Protein AF-A0A2H9PTT0-F1 (afdb_monomer_lite)

Secondary structure (DSSP, 8-state):
-PPPP--EE--SPPEEETTEEE----HHHHHHHT--TT----EE----------HHHHHHHHHH-GGGTT--HHHHHHHHHHHHHHHT---HHHHHHHHHHHHHHH-HHHHHHHHHHHHHTT-HHHHHHHHHHHHHH-HHHHHHHHHHTT--

Foldseek 3Di:
DDDPQDADEDLAAFDDDPNDTDDDDDPVCCVVSVDDPPDDHDYDDDDDDQDQDPVQLVVLCLVLQVLCVPPDSVLSSVLVSLVVVVVSDPDPVVVVVSLVVCCVPPNPVSSVSSVSVVVSVVPPVSVVSSLVSSCVVDVVSVVVVCVVVVVD

pLDDT: mean 76.49, std 17.1, range [30.67, 96.62]

Sequence (152 aa):
MYMSDKEIGFLKPLVKIGDSLCIRIPKNAVEYLKVDEGDVIDVFIKNPTEEKIPEKFLLPYKKHLPQLKDFSLDLLNSCMFFFNIENSLEDKKKLDGLEKTIVKEKGEAFLKKYKIFKEAMKNKEAMKKIVEDSMKTSEEFKKSIEISSGKI

Radius of gyration: 18.17 Å; chains: 1; bounding box: 44×43×42 Å

Structure (mmCIF, N/CA/C/O backbone):
data_AF-A0A2H9PTT0-F1
#
_entry.id   AF-A0A2H9PTT0-F1
#
loop_
_atom_site.group_PDB
_atom_site.id
_atom_site.type_symbol
_atom_site.label_atom_id
_atom_site.label_alt_id
_atom_site.label_comp_id
_atom_site.label_asym_id
_atom_site.label_entity_id
_atom_site.label_seq_id
_atom_site.pdbx_PDB_ins_code
_atom_site.Cartn_x
_atom_site.Cartn_y
_atom_site.Cartn_z
_atom_site.occupancy
_atom_site.B_iso_or_equiv
_atom_site.auth_seq_id
_atom_site.auth_comp_id
_atom_site.auth_asym_id
_atom_site.auth_atom_id
_atom_site.pdbx_PDB_model_num
ATOM 1 N N . MET A 1 1 ? 14.521 -23.632 -25.502 1.00 32.38 1 MET A N 1
ATOM 2 C CA . MET A 1 1 ? 13.434 -23.209 -24.593 1.00 32.38 1 MET A CA 1
ATOM 3 C C . MET A 1 1 ? 13.604 -21.720 -24.376 1.00 32.38 1 MET A C 1
ATOM 5 O O . MET A 1 1 ? 14.618 -21.337 -23.812 1.00 32.38 1 MET A O 1
ATOM 9 N N . TYR A 1 2 ? 12.697 -20.895 -24.900 1.00 30.67 2 TYR A N 1
ATOM 10 C CA . TYR A 1 2 ? 12.717 -19.454 -24.644 1.00 30.67 2 TYR A CA 1
ATOM 11 C C . TYR A 1 2 ? 12.301 -19.233 -23.188 1.00 30.67 2 TYR A C 1
ATOM 13 O O . TYR A 1 2 ? 11.208 -19.641 -22.795 1.00 30.67 2 TYR A O 1
ATOM 21 N N . MET A 1 3 ? 13.200 -18.679 -22.372 1.00 34.78 3 MET A N 1
ATOM 22 C CA . MET A 1 3 ? 12.807 -18.141 -21.073 1.00 34.78 3 MET A CA 1
ATOM 23 C C . MET A 1 3 ? 11.873 -16.970 -21.366 1.00 34.78 3 MET A C 1
ATOM 25 O O . MET A 1 3 ? 12.224 -16.110 -22.162 1.00 34.78 3 MET A O 1
ATOM 29 N N . SER A 1 4 ? 10.671 -16.983 -20.792 1.00 41.34 4 SER A N 1
ATOM 30 C CA . SER A 1 4 ? 9.744 -15.855 -20.877 1.00 41.34 4 SER A CA 1
ATOM 31 C C . SER A 1 4 ? 10.473 -14.580 -20.458 1.00 41.34 4 SER A C 1
ATOM 33 O O . SER A 1 4 ? 11.038 -14.559 -19.357 1.00 41.34 4 SER A O 1
ATOM 35 N N . ASP A 1 5 ? 10.462 -13.558 -21.312 1.00 43.00 5 ASP A N 1
ATOM 36 C CA . ASP A 1 5 ? 11.081 -12.268 -21.021 1.00 43.00 5 ASP A CA 1
ATOM 37 C C . ASP A 1 5 ? 10.560 -11.754 -19.675 1.00 43.00 5 ASP A C 1
ATOM 39 O O . ASP A 1 5 ? 9.352 -11.688 -19.425 1.00 43.00 5 ASP A O 1
ATOM 43 N N . LYS A 1 6 ? 11.480 -11.479 -18.750 1.00 49.06 6 LYS A N 1
ATOM 44 C CA . LYS A 1 6 ? 11.127 -10.963 -17.431 1.00 49.06 6 LYS A CA 1
ATOM 45 C C . LYS A 1 6 ? 10.771 -9.494 -17.568 1.00 49.06 6 LYS A C 1
ATOM 47 O O . LYS A 1 6 ? 11.636 -8.666 -17.828 1.00 49.06 6 LYS A O 1
ATOM 52 N N . GLU A 1 7 ? 9.509 -9.170 -17.341 1.00 53.56 7 GLU A N 1
ATOM 53 C CA . GLU A 1 7 ? 9.064 -7.785 -17.306 1.00 53.56 7 GLU A CA 1
ATOM 54 C C . GLU A 1 7 ? 9.481 -7.133 -15.974 1.00 53.56 7 GLU A C 1
ATOM 56 O O . GLU A 1 7 ? 9.099 -7.608 -14.901 1.00 53.56 7 GLU A O 1
ATOM 61 N N . ILE A 1 8 ? 10.270 -6.054 -16.025 1.00 54.62 8 ILE A N 1
ATOM 62 C CA . ILE A 1 8 ? 10.683 -5.290 -14.837 1.00 54.62 8 ILE A CA 1
ATOM 63 C C . ILE A 1 8 ? 10.045 -3.898 -14.894 1.00 54.62 8 ILE A C 1
ATOM 65 O O . ILE A 1 8 ? 10.415 -3.054 -15.708 1.00 54.62 8 ILE A O 1
ATOM 69 N N . GLY A 1 9 ? 9.082 -3.650 -14.004 1.00 50.56 9 GLY A N 1
ATOM 70 C CA . GLY A 1 9 ? 8.439 -2.346 -13.844 1.00 50.56 9 GLY A CA 1
ATOM 71 C C . GLY A 1 9 ? 9.154 -1.471 -12.813 1.00 50.56 9 GLY A C 1
ATOM 72 O O . GLY A 1 9 ? 9.505 -1.935 -11.728 1.00 50.56 9 GLY A O 1
ATOM 73 N N . PHE A 1 10 ? 9.326 -0.182 -13.115 1.00 55.09 10 PHE A N 1
ATOM 74 C CA . PHE A 1 10 ? 9.914 0.789 -12.190 1.00 55.09 10 PHE A CA 1
ATOM 75 C C . PHE A 1 10 ? 8.916 1.897 -11.847 1.00 55.09 10 PHE A C 1
ATOM 77 O O . PHE A 1 10 ? 8.382 2.562 -12.728 1.00 55.09 10 PHE A O 1
ATOM 84 N N . LEU A 1 11 ? 8.700 2.127 -10.548 1.00 46.62 11 LEU A N 1
ATOM 85 C CA . LEU A 1 11 ? 7.821 3.193 -10.039 1.00 46.62 11 LEU A CA 1
ATOM 86 C C . LEU A 1 11 ? 8.527 4.553 -9.896 1.00 46.62 11 LEU A C 1
ATOM 88 O O . LEU A 1 11 ? 7.872 5.565 -9.657 1.00 46.62 11 LEU A O 1
ATOM 92 N N . LYS A 1 12 ? 9.862 4.593 -9.996 1.00 52.16 12 LYS A N 1
ATOM 93 C CA . LYS A 1 12 ? 10.639 5.825 -9.809 1.00 52.16 12 LYS A CA 1
ATOM 94 C C . LYS A 1 12 ? 10.755 6.622 -11.111 1.00 52.16 12 LYS A C 1
ATOM 96 O O . LYS A 1 12 ? 10.890 6.016 -12.173 1.00 52.16 12 LYS A O 1
ATOM 101 N N . PRO A 1 13 ? 10.766 7.966 -11.037 1.00 53.03 13 PRO A N 1
ATOM 102 C CA . PRO A 1 13 ? 11.001 8.803 -12.205 1.00 53.03 13 PRO A CA 1
ATOM 103 C C . PRO A 1 13 ? 12.380 8.522 -12.811 1.00 53.03 13 PRO A C 1
ATOM 105 O O . PRO A 1 13 ? 13.354 8.273 -12.094 1.00 53.03 13 PRO A O 1
ATOM 108 N N . LEU A 1 14 ? 12.455 8.589 -14.141 1.00 59.72 14 LEU A N 1
ATOM 109 C CA . LEU A 1 14 ? 13.718 8.572 -14.873 1.00 59.72 14 LEU A CA 1
ATOM 110 C C . LEU A 1 14 ? 14.573 9.765 -14.426 1.00 59.72 14 LEU A C 1
ATOM 112 O O . LEU A 1 14 ? 14.104 10.903 -14.405 1.00 59.72 14 LEU A O 1
ATOM 116 N N . VAL A 1 15 ? 15.830 9.511 -14.069 1.00 57.50 15 VAL A N 1
ATOM 117 C CA . VAL A 1 15 ? 16.790 10.548 -13.678 1.00 57.50 15 VAL A CA 1
ATOM 118 C C . VAL A 1 15 ? 17.657 10.881 -14.882 1.00 57.50 15 VAL A C 1
ATOM 120 O O . VAL A 1 15 ? 18.249 9.985 -15.476 1.00 57.50 15 VAL A O 1
ATOM 123 N N . LYS A 1 16 ? 17.775 12.163 -15.234 1.00 57.41 16 LYS A N 1
ATOM 124 C CA . LYS A 1 16 ? 18.693 12.600 -16.291 1.00 57.41 16 LYS A CA 1
ATOM 125 C C . LYS A 1 16 ? 20.131 12.654 -15.757 1.00 57.41 16 LYS A C 1
ATOM 127 O O . LYS A 1 16 ? 20.384 13.334 -14.764 1.00 57.41 16 LYS A O 1
ATOM 132 N N . ILE A 1 17 ? 21.063 11.961 -16.412 1.00 59.94 17 ILE A N 1
ATOM 133 C CA . ILE A 1 17 ? 22.507 12.010 -16.133 1.00 59.94 17 ILE A CA 1
ATOM 134 C C . ILE A 1 17 ? 23.224 12.291 -17.458 1.00 59.94 17 ILE A C 1
ATOM 136 O O . ILE A 1 17 ? 23.239 11.448 -18.352 1.00 59.94 17 ILE A O 1
ATOM 140 N N . GLY A 1 18 ? 23.781 13.498 -17.604 1.00 69.25 18 GLY A N 1
ATOM 141 C CA . GLY A 1 18 ? 24.268 13.976 -18.903 1.00 69.25 18 GLY A CA 1
ATOM 142 C C . GLY A 1 18 ? 23.129 14.007 -19.928 1.00 69.25 18 GLY A C 1
ATOM 143 O O . GLY A 1 18 ? 22.068 14.568 -19.648 1.00 69.25 18 GLY A O 1
ATOM 144 N N . ASP A 1 19 ? 23.323 13.350 -21.070 1.00 68.69 19 ASP A N 1
ATOM 145 C CA . ASP A 1 19 ? 22.303 13.196 -22.120 1.00 68.69 19 ASP A CA 1
ATOM 146 C C . ASP A 1 19 ? 21.481 11.899 -21.999 1.00 68.69 19 ASP A C 1
ATOM 148 O O . ASP A 1 19 ? 20.620 11.628 -22.832 1.00 68.69 19 ASP A O 1
ATOM 152 N N . SER A 1 20 ? 21.712 11.100 -20.952 1.00 44.69 20 SER A N 1
ATOM 153 C CA . SER A 1 20 ? 21.038 9.813 -20.735 1.00 44.69 20 SER A CA 1
ATOM 154 C C . SER A 1 20 ? 19.915 9.900 -19.698 1.00 44.69 20 SER A C 1
ATOM 156 O O . SER A 1 20 ? 19.968 10.700 -18.761 1.00 44.69 20 SER A O 1
ATOM 158 N N . LEU A 1 21 ? 18.900 9.043 -19.849 1.00 59.53 21 LEU A N 1
ATOM 159 C CA . LEU A 1 21 ? 17.869 8.786 -18.841 1.00 59.53 21 LEU A CA 1
ATOM 160 C C . LEU A 1 21 ? 18.199 7.476 -18.123 1.00 59.53 21 LEU A C 1
ATOM 162 O O . LEU A 1 21 ? 18.386 6.445 -18.760 1.00 59.53 21 LEU A O 1
ATOM 166 N N . CYS A 1 22 ? 18.272 7.516 -16.797 1.00 62.91 22 CYS A N 1
ATOM 167 C CA . CYS A 1 22 ? 18.701 6.395 -15.970 1.00 62.91 22 CYS A CA 1
ATOM 168 C C . CYS A 1 22 ? 17.637 6.037 -14.929 1.00 62.91 22 CYS A C 1
ATOM 170 O O . CYS A 1 22 ? 16.982 6.914 -14.359 1.00 62.91 22 CYS A O 1
ATOM 172 N N . ILE A 1 23 ? 17.526 4.747 -14.612 1.00 63.56 23 ILE A N 1
ATOM 173 C CA . ILE A 1 23 ? 16.716 4.249 -13.498 1.00 63.56 23 ILE A CA 1
ATOM 174 C C . ILE A 1 23 ? 17.642 3.874 -12.347 1.00 63.56 23 ILE A C 1
ATOM 176 O O . ILE A 1 23 ? 18.594 3.118 -12.517 1.00 63.56 23 ILE A O 1
ATOM 180 N N . ARG A 1 24 ? 17.368 4.402 -11.150 1.00 62.06 24 ARG A N 1
ATOM 181 C CA . ARG A 1 24 ? 18.129 4.044 -9.948 1.00 62.06 24 ARG A CA 1
ATOM 182 C C . ARG A 1 24 ? 17.568 2.772 -9.327 1.00 62.06 24 ARG A C 1
ATOM 184 O O . ARG A 1 24 ? 16.567 2.821 -8.609 1.00 62.06 24 ARG A O 1
ATOM 191 N N . ILE A 1 25 ? 18.258 1.664 -9.563 1.00 65.00 25 ILE A N 1
ATOM 192 C CA . ILE A 1 25 ? 17.995 0.381 -8.913 1.00 65.00 25 ILE A CA 1
ATOM 193 C C . ILE A 1 25 ? 18.805 0.326 -7.607 1.00 65.00 25 ILE A C 1
ATOM 195 O O . ILE A 1 25 ? 20.018 0.536 -7.638 1.00 65.00 25 ILE A O 1
ATOM 199 N N . PRO A 1 26 ? 18.180 0.089 -6.440 1.00 62.78 26 PRO A N 1
ATOM 200 C CA . PRO A 1 26 ? 18.924 -0.174 -5.211 1.00 62.78 26 PRO A CA 1
ATOM 201 C C . PRO A 1 26 ? 19.855 -1.378 -5.399 1.00 62.78 26 PRO A C 1
ATOM 203 O O . PRO A 1 26 ? 19.420 -2.388 -5.944 1.00 62.78 26 PRO A O 1
ATOM 206 N N . LYS A 1 27 ? 21.100 -1.309 -4.907 1.00 62.56 27 LYS A N 1
ATOM 207 C CA . LYS A 1 27 ? 22.104 -2.381 -5.072 1.00 62.56 27 LYS A CA 1
ATOM 208 C C . LYS A 1 27 ? 21.563 -3.758 -4.665 1.00 62.56 27 LYS A C 1
ATOM 210 O O . LYS A 1 27 ? 21.745 -4.734 -5.377 1.00 62.56 27 LYS A O 1
ATOM 215 N N . ASN A 1 28 ? 20.791 -3.797 -3.584 1.00 62.16 28 ASN A N 1
ATOM 216 C CA . ASN A 1 28 ? 20.211 -5.025 -3.045 1.00 62.16 28 ASN A CA 1
ATOM 217 C C . ASN A 1 28 ? 19.054 -5.579 -3.900 1.00 62.16 28 ASN A C 1
ATOM 219 O O . ASN A 1 28 ? 18.676 -6.727 -3.728 1.00 62.16 28 ASN A O 1
ATOM 223 N N . ALA A 1 29 ? 18.460 -4.778 -4.793 1.00 63.94 29 ALA A N 1
ATOM 224 C CA . ALA A 1 29 ? 17.412 -5.224 -5.713 1.00 63.94 29 ALA A CA 1
ATOM 225 C C . ALA A 1 29 ? 17.990 -5.855 -6.992 1.00 63.94 29 ALA A C 1
ATOM 227 O O . ALA A 1 29 ? 17.306 -6.648 -7.631 1.00 63.94 29 ALA A O 1
ATOM 228 N N . VAL A 1 30 ? 19.245 -5.548 -7.343 1.00 66.50 30 VAL A N 1
ATOM 229 C CA . VAL A 1 30 ? 19.930 -6.098 -8.527 1.00 66.50 30 VAL A CA 1
ATOM 230 C C . VAL A 1 30 ? 20.004 -7.629 -8.458 1.00 66.50 30 VAL A C 1
ATOM 232 O O . VAL A 1 30 ? 19.656 -8.304 -9.425 1.00 66.50 30 VAL A O 1
ATOM 235 N N . GLU A 1 31 ? 20.320 -8.180 -7.280 1.00 64.81 31 GLU A N 1
ATOM 236 C CA . GLU A 1 31 ? 20.383 -9.633 -7.041 1.00 64.81 31 GLU A CA 1
ATOM 237 C C . GLU A 1 31 ? 19.043 -10.347 -7.303 1.00 64.81 31 GLU A C 1
ATOM 239 O O . GLU A 1 31 ? 19.012 -11.480 -7.784 1.00 64.81 31 GLU A O 1
ATOM 244 N N . TYR A 1 32 ? 17.917 -9.677 -7.037 1.00 65.50 32 TYR A N 1
ATOM 245 C CA . TYR A 1 32 ? 16.576 -10.231 -7.260 1.00 65.50 32 TYR A CA 1
ATOM 246 C C . TYR A 1 32 ? 16.119 -10.091 -8.706 1.00 65.50 32 TYR A C 1
ATOM 248 O O . TYR A 1 32 ? 15.473 -10.986 -9.257 1.00 65.50 32 TYR A O 1
ATOM 256 N N . LEU A 1 33 ? 16.457 -8.960 -9.318 1.00 66.38 33 LEU A N 1
ATOM 257 C CA . LEU A 1 33 ? 16.112 -8.670 -10.699 1.00 66.38 33 LEU A CA 1
ATOM 258 C C . LEU A 1 33 ? 16.934 -9.532 -11.679 1.00 66.38 33 LEU A C 1
ATOM 260 O O . LEU A 1 33 ? 16.491 -9.734 -12.807 1.00 66.38 33 LEU A O 1
ATOM 264 N N . LYS A 1 34 ? 18.035 -10.150 -11.210 1.00 68.94 34 LYS A N 1
ATOM 265 C CA . LYS A 1 34 ? 18.979 -10.959 -12.004 1.00 68.94 34 LYS A CA 1
ATOM 266 C C . LYS A 1 34 ? 19.470 -10.182 -13.223 1.00 68.94 34 LYS A C 1
ATOM 268 O O . LYS A 1 34 ? 19.329 -10.654 -14.346 1.00 68.94 34 LYS A O 1
ATOM 273 N N . VAL A 1 35 ? 19.945 -8.973 -12.956 1.00 69.00 35 VAL A N 1
ATOM 274 C CA . VAL A 1 35 ? 20.461 -8.051 -13.964 1.00 69.00 35 VAL A CA 1
ATOM 275 C C . VAL A 1 35 ? 21.944 -7.878 -13.708 1.00 69.00 35 VAL A C 1
ATOM 277 O O . VAL A 1 35 ? 22.323 -7.584 -12.573 1.00 69.00 35 VAL A O 1
ATOM 280 N N . ASP A 1 36 ? 22.749 -8.019 -14.747 1.00 67.38 36 ASP A N 1
ATOM 281 C CA . ASP A 1 36 ? 24.185 -7.789 -14.699 1.00 67.38 36 ASP A CA 1
ATOM 282 C C . ASP A 1 36 ? 24.547 -6.431 -15.325 1.00 67.38 36 ASP A C 1
ATOM 284 O O . ASP A 1 36 ? 23.773 -5.801 -16.055 1.00 67.38 36 ASP A O 1
ATOM 288 N N . GLU A 1 37 ? 25.736 -5.925 -14.997 1.00 61.84 37 GLU A N 1
ATOM 289 C CA . GLU A 1 37 ? 26.239 -4.692 -15.603 1.00 61.84 37 GLU A CA 1
ATOM 290 C C . GLU A 1 37 ? 26.450 -4.896 -17.112 1.00 61.84 37 GLU A C 1
ATOM 292 O O . GLU A 1 37 ? 27.197 -5.778 -17.529 1.00 61.84 37 GLU A O 1
ATOM 297 N N . GLY A 1 38 ? 25.799 -4.062 -17.928 1.00 66.12 38 GLY A N 1
ATO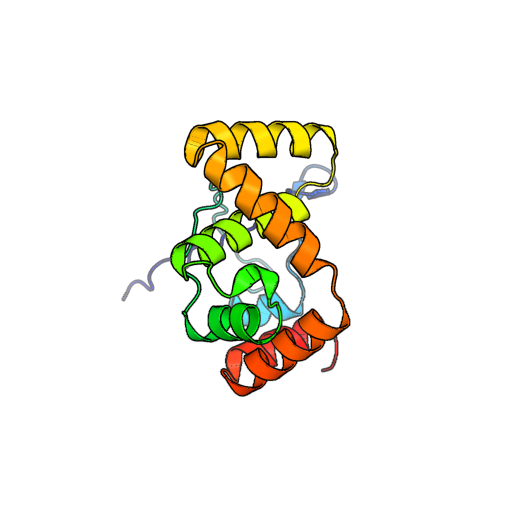M 298 C CA . GLY A 1 38 ? 25.840 -4.152 -19.392 1.00 66.12 38 GLY A CA 1
ATOM 299 C C . GLY A 1 38 ? 24.617 -4.816 -20.031 1.00 66.12 38 GLY A C 1
ATOM 300 O O . GLY A 1 38 ? 24.501 -4.775 -21.257 1.00 66.12 38 GLY A O 1
ATOM 301 N N . ASP A 1 39 ? 23.690 -5.360 -19.238 1.00 63.91 39 ASP A N 1
ATOM 302 C CA . ASP A 1 39 ? 22.425 -5.887 -19.751 1.00 63.91 39 ASP A CA 1
ATOM 303 C C . ASP A 1 39 ? 21.566 -4.793 -20.401 1.00 63.91 39 ASP A C 1
ATOM 305 O O . ASP A 1 39 ? 21.443 -3.668 -19.904 1.00 63.91 39 ASP A O 1
ATOM 309 N N . VAL A 1 40 ? 20.911 -5.154 -21.506 1.00 61.41 40 VAL A N 1
ATOM 310 C CA . VAL A 1 40 ? 19.886 -4.331 -22.156 1.00 61.41 40 VAL A CA 1
ATOM 311 C C . VAL A 1 40 ? 18.522 -4.793 -21.655 1.00 61.41 40 VAL A C 1
ATOM 313 O O . VAL A 1 40 ? 18.168 -5.959 -21.811 1.00 61.41 40 VAL A O 1
ATOM 316 N N . ILE A 1 41 ? 17.754 -3.883 -21.053 1.00 65.88 41 ILE A N 1
ATOM 317 C CA . ILE A 1 41 ? 16.436 -4.177 -20.478 1.00 65.88 41 ILE A CA 1
ATOM 318 C C . ILE A 1 41 ? 15.393 -3.292 -21.149 1.00 65.88 41 ILE A C 1
ATOM 320 O O . ILE A 1 41 ? 15.562 -2.071 -21.213 1.00 65.88 41 ILE A O 1
ATOM 324 N N . ASP A 1 42 ? 14.282 -3.891 -21.566 1.00 56.94 42 ASP A N 1
ATOM 325 C CA . ASP A 1 42 ? 13.112 -3.137 -21.999 1.00 56.94 42 ASP A CA 1
ATOM 326 C C . ASP A 1 42 ? 12.385 -2.540 -20.789 1.00 56.94 42 ASP A C 1
ATOM 328 O O . ASP A 1 42 ? 11.920 -3.243 -19.889 1.00 56.94 42 ASP A O 1
ATOM 332 N N . VAL A 1 43 ? 12.284 -1.211 -20.768 1.00 61.38 43 VAL A N 1
ATOM 333 C CA . VAL A 1 43 ? 11.594 -0.466 -19.712 1.00 61.38 43 VAL A CA 1
ATOM 334 C C . VAL A 1 43 ? 10.229 -0.024 -20.217 1.00 61.38 43 VAL A C 1
ATOM 336 O O . VAL A 1 43 ? 10.127 0.782 -21.141 1.00 61.38 43 VAL A O 1
ATOM 339 N N . PHE A 1 44 ? 9.174 -0.465 -19.535 1.00 57.66 44 PHE A N 1
ATOM 340 C CA . PHE A 1 44 ? 7.811 -0.011 -19.798 1.00 57.66 44 PHE A CA 1
ATOM 341 C C . PHE A 1 44 ? 7.332 0.932 -18.697 1.00 57.66 44 PHE A C 1
ATOM 343 O O . PHE A 1 44 ? 7.369 0.609 -17.510 1.00 57.66 44 PHE A O 1
ATOM 350 N N . ILE A 1 45 ? 6.818 2.094 -19.100 1.00 59.59 45 ILE A N 1
ATOM 351 C CA . ILE A 1 45 ? 6.085 2.984 -18.199 1.00 59.59 45 ILE A CA 1
ATOM 352 C C . ILE A 1 45 ? 4.619 2.557 -18.245 1.00 59.59 45 ILE A C 1
ATOM 354 O O . ILE A 1 45 ? 3.926 2.794 -19.234 1.00 59.59 45 ILE A O 1
ATOM 358 N N . LYS A 1 46 ? 4.148 1.908 -17.178 1.00 57.94 46 LYS A N 1
ATOM 359 C CA . LYS A 1 46 ? 2.740 1.531 -17.006 1.00 57.94 46 LYS A CA 1
ATOM 360 C C . LYS A 1 46 ? 2.087 2.406 -15.944 1.00 57.94 46 LYS A C 1
ATOM 362 O O . LYS A 1 46 ? 2.729 2.823 -14.981 1.00 57.94 46 LYS A O 1
ATOM 367 N N . ASN A 1 47 ? 0.788 2.649 -16.106 1.00 61.94 47 ASN A N 1
ATOM 368 C CA . ASN A 1 47 ? 0.000 3.197 -15.011 1.00 61.94 47 ASN A CA 1
ATOM 369 C C . ASN A 1 47 ? -0.016 2.173 -13.867 1.00 61.94 47 ASN A C 1
ATOM 371 O O . ASN A 1 47 ? -0.182 0.980 -14.142 1.00 61.94 47 ASN A O 1
ATOM 375 N N . PRO A 1 48 ? 0.155 2.607 -12.606 1.00 67.06 48 PRO A N 1
ATOM 376 C CA . PRO A 1 48 ? 0.050 1.704 -11.474 1.00 67.06 48 PRO A CA 1
ATOM 377 C C . PRO A 1 48 ? -1.324 1.032 -11.507 1.00 67.06 48 PRO A C 1
ATOM 379 O O . PRO A 1 48 ? -2.346 1.693 -11.691 1.00 67.06 48 PRO A O 1
ATOM 382 N N . THR A 1 49 ? -1.334 -0.290 -11.374 1.00 74.06 49 THR A N 1
ATOM 383 C CA . THR A 1 49 ? -2.561 -1.085 -11.312 1.00 74.06 49 THR A CA 1
ATOM 384 C C . THR A 1 49 ? -2.765 -1.575 -9.891 1.00 74.06 49 THR A C 1
ATOM 386 O O . THR A 1 49 ? -1.809 -1.829 -9.158 1.00 74.06 49 THR A O 1
ATOM 389 N N . GLU A 1 50 ? -4.025 -1.642 -9.475 1.00 78.56 50 GLU A N 1
ATOM 390 C CA . GLU A 1 50 ? -4.374 -2.118 -8.145 1.00 78.56 50 GLU A CA 1
ATOM 391 C C . GLU A 1 50 ? -4.151 -3.634 -8.071 1.00 78.56 50 GLU A C 1
ATOM 393 O O . GLU A 1 50 ? -4.993 -4.423 -8.499 1.00 78.56 50 GLU A O 1
ATOM 398 N N . GLU A 1 51 ? -3.003 -4.047 -7.539 1.00 78.06 51 GLU A N 1
ATOM 399 C CA . GLU A 1 51 ? -2.719 -5.454 -7.264 1.00 78.06 51 GLU A CA 1
ATOM 400 C C . GLU A 1 51 ? -3.409 -5.911 -5.973 1.00 78.06 51 GLU A C 1
ATOM 402 O O . GLU A 1 51 ? -3.548 -5.151 -5.010 1.00 78.06 51 GLU A O 1
ATOM 407 N N . LYS A 1 52 ? -3.846 -7.176 -5.940 1.00 83.12 52 LYS A N 1
ATOM 408 C CA . LYS A 1 52 ? -4.414 -7.781 -4.730 1.00 83.12 52 LYS A CA 1
ATOM 409 C C . LYS A 1 52 ? -3.301 -8.179 -3.768 1.00 83.12 52 LYS A C 1
ATOM 411 O O . LYS A 1 52 ? -2.615 -9.178 -3.971 1.00 83.12 52 LYS A O 1
ATOM 416 N N . ILE A 1 53 ? -3.184 -7.432 -2.677 1.00 84.50 53 ILE A N 1
ATOM 417 C CA . ILE A 1 53 ? -2.342 -7.777 -1.538 1.00 84.50 53 ILE A CA 1
ATOM 418 C C . ILE A 1 53 ? -2.924 -9.037 -0.873 1.00 84.50 53 ILE A C 1
ATOM 420 O O . ILE A 1 53 ? -4.116 -9.064 -0.552 1.00 84.50 53 ILE A O 1
ATOM 424 N N . PRO A 1 54 ? -2.110 -10.081 -0.622 1.00 86.56 54 PRO A N 1
ATOM 425 C CA . PRO A 1 54 ? -2.572 -11.272 0.079 1.00 86.56 54 PRO A CA 1
ATOM 426 C C . PRO A 1 54 ? -3.195 -10.931 1.437 1.00 86.56 54 PRO A C 1
ATOM 428 O O . PRO A 1 54 ? -2.616 -10.179 2.222 1.00 86.56 54 PRO A O 1
ATOM 431 N N . GLU A 1 55 ? -4.342 -11.539 1.749 1.00 89.31 55 GLU A N 1
ATOM 432 C CA . GLU A 1 55 ? -5.154 -11.209 2.933 1.00 89.31 55 GLU A CA 1
ATOM 433 C C . GLU A 1 55 ? -4.355 -11.228 4.239 1.00 89.31 55 GLU A C 1
ATOM 435 O O . GLU A 1 55 ? -4.534 -10.369 5.102 1.00 89.31 55 GLU A O 1
ATOM 440 N N . LYS A 1 56 ? -3.406 -12.164 4.352 1.00 88.12 56 LYS A N 1
ATOM 441 C CA . LYS A 1 56 ? -2.510 -12.310 5.504 1.00 88.12 56 LYS A CA 1
ATOM 442 C C . LYS A 1 56 ? -1.735 -11.032 5.855 1.00 88.12 56 LYS A C 1
ATOM 444 O O . LYS A 1 56 ? -1.417 -10.829 7.021 1.00 88.12 56 LYS A O 1
ATOM 449 N N . PHE A 1 57 ? -1.471 -10.162 4.879 1.00 88.19 57 PHE A N 1
ATOM 450 C CA . PHE A 1 57 ? -0.809 -8.872 5.086 1.00 88.19 57 PHE A CA 1
ATOM 451 C C . PHE A 1 57 ? -1.788 -7.733 5.393 1.00 88.19 57 PHE A C 1
ATOM 453 O O . PHE A 1 57 ? -1.379 -6.709 5.927 1.00 88.19 57 PHE A O 1
ATOM 460 N N . LEU A 1 58 ? -3.083 -7.905 5.117 1.00 91.44 58 LEU A N 1
ATOM 461 C CA . LEU A 1 58 ? -4.129 -6.919 5.412 1.00 91.44 58 LEU A CA 1
ATOM 462 C C . LEU A 1 58 ? -4.744 -7.121 6.806 1.00 91.44 58 LEU A C 1
ATOM 464 O O . LEU A 1 58 ? -5.138 -6.156 7.462 1.00 91.44 58 LEU A O 1
ATOM 468 N N . LEU A 1 59 ? -4.798 -8.363 7.298 1.00 92.25 59 LEU A N 1
ATOM 469 C CA . LEU A 1 59 ? -5.356 -8.692 8.615 1.00 92.25 59 LEU A CA 1
ATOM 470 C C . LEU A 1 59 ? -4.693 -7.945 9.792 1.00 92.25 59 LEU A C 1
ATOM 472 O O . LEU A 1 59 ? -5.431 -7.477 10.667 1.00 92.25 59 LEU A O 1
ATOM 476 N N . PRO A 1 60 ? -3.356 -7.754 9.840 1.00 93.62 60 PRO A N 1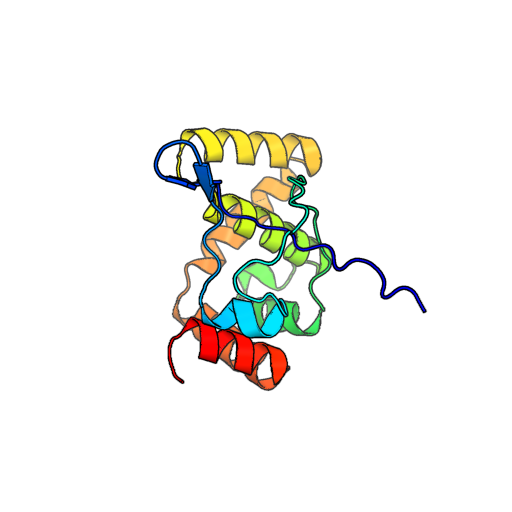
ATOM 477 C CA . PRO A 1 60 ? -2.720 -6.991 10.913 1.00 93.62 60 PRO A CA 1
ATOM 478 C C . PRO A 1 60 ? -3.234 -5.549 11.021 1.00 93.62 60 PRO A C 1
ATOM 480 O O . PRO A 1 60 ? -3.391 -5.042 12.131 1.00 93.62 60 PRO A O 1
ATOM 483 N N . TYR A 1 61 ? -3.575 -4.906 9.899 1.00 93.44 61 TYR A N 1
ATOM 484 C CA . TYR A 1 61 ? -4.132 -3.550 9.901 1.00 93.44 61 TYR A CA 1
ATOM 485 C C . TYR A 1 61 ? -5.477 -3.505 10.623 1.00 93.44 61 TYR A C 1
ATOM 487 O O . TYR A 1 61 ? -5.691 -2.653 11.479 1.00 93.44 61 TYR A O 1
ATOM 495 N N . LYS A 1 62 ? -6.359 -4.475 10.358 1.00 94.06 62 LYS A N 1
ATOM 496 C CA . LYS A 1 62 ? -7.657 -4.584 11.045 1.00 94.06 62 LYS A CA 1
ATOM 497 C C . LYS A 1 62 ? -7.519 -4.887 12.536 1.00 94.06 62 LYS A C 1
ATOM 499 O O . LYS A 1 62 ? -8.368 -4.479 13.324 1.00 94.06 62 LYS A O 1
ATOM 504 N N . LYS A 1 63 ? -6.472 -5.623 12.916 1.00 93.69 63 LYS A N 1
ATOM 505 C CA . LYS A 1 63 ? -6.186 -6.007 14.304 1.00 93.69 63 LYS A CA 1
ATOM 506 C C . LYS A 1 63 ? -5.680 -4.829 15.137 1.00 93.69 63 LYS A C 1
ATOM 508 O O . LYS A 1 63 ? -6.114 -4.668 16.273 1.00 93.69 63 LYS A O 1
ATOM 513 N N . HIS A 1 64 ? -4.766 -4.029 14.587 1.00 95.00 64 HIS A N 1
ATOM 514 C CA . HIS A 1 64 ? -4.048 -2.987 15.336 1.00 95.00 64 HIS A CA 1
ATOM 515 C C . HIS A 1 64 ? -4.595 -1.571 15.133 1.00 95.00 64 HIS A C 1
ATOM 517 O O . HIS A 1 64 ? -4.249 -0.680 15.905 1.00 95.00 64 HIS A O 1
ATOM 523 N N . LEU A 1 65 ? -5.457 -1.352 14.135 1.00 94.00 65 LEU A N 1
ATOM 524 C CA . LEU A 1 65 ? -6.109 -0.066 13.874 1.00 94.00 65 LEU A CA 1
ATOM 525 C C . LEU A 1 65 ? -7.631 -0.217 14.022 1.00 94.00 65 LEU A C 1
ATOM 527 O O . LEU A 1 65 ? -8.311 -0.599 13.065 1.00 94.00 65 LEU A O 1
ATOM 531 N N . PRO A 1 66 ? -8.199 0.097 15.205 1.00 91.50 66 PRO A N 1
ATOM 532 C CA . PRO A 1 66 ? -9.628 -0.070 15.472 1.00 91.50 66 PRO A CA 1
ATOM 533 C C . PRO A 1 66 ? -10.531 0.669 14.481 1.00 91.50 66 PRO A C 1
ATOM 535 O O . PRO A 1 66 ? -11.614 0.182 14.168 1.00 91.50 66 PRO A O 1
ATOM 538 N N . GLN A 1 67 ? -10.073 1.804 13.936 1.00 93.06 67 GLN A N 1
ATOM 539 C CA . GLN A 1 67 ? -10.827 2.589 12.951 1.00 93.06 67 GLN A CA 1
ATOM 540 C C . GLN A 1 67 ? -11.045 1.833 11.628 1.00 93.06 67 GLN A C 1
ATOM 542 O O . GLN A 1 67 ? -11.911 2.208 10.841 1.00 93.06 67 GLN A O 1
ATOM 547 N N . LEU A 1 68 ? -10.260 0.779 11.377 1.00 95.12 68 LEU A N 1
ATOM 548 C CA . LEU A 1 68 ? -10.284 -0.021 10.153 1.00 95.12 68 LEU A CA 1
ATOM 549 C C . LEU A 1 68 ? -10.951 -1.388 10.344 1.00 95.12 68 LEU A C 1
ATOM 551 O O . LEU A 1 68 ? -11.020 -2.177 9.400 1.00 95.12 68 LEU A O 1
ATOM 555 N N . LYS A 1 69 ? -11.454 -1.695 11.547 1.00 93.00 69 LYS A N 1
ATOM 556 C CA . LYS A 1 69 ? -12.038 -3.006 11.873 1.00 93.00 69 LYS A CA 1
ATOM 557 C C . LYS A 1 69 ? -13.186 -3.386 10.929 1.00 93.00 69 LYS A C 1
ATOM 559 O O . LYS A 1 69 ? -13.259 -4.531 10.478 1.00 93.00 69 LYS A O 1
ATOM 564 N N . ASP A 1 70 ? -14.007 -2.407 10.561 1.00 93.50 70 ASP A N 1
ATOM 565 C CA . ASP A 1 70 ? -15.182 -2.604 9.703 1.00 93.50 70 ASP A CA 1
ATOM 566 C C . ASP A 1 70 ? -14.875 -2.456 8.205 1.00 93.50 70 ASP A C 1
ATOM 568 O O . ASP A 1 70 ? -15.766 -2.553 7.361 1.00 93.50 70 ASP A O 1
ATOM 572 N N . PHE A 1 71 ? -13.613 -2.222 7.833 1.00 95.94 71 PHE A N 1
ATOM 573 C CA . PHE A 1 71 ? -13.236 -2.130 6.427 1.00 95.94 71 PHE A CA 1
ATOM 574 C C . PHE A 1 71 ? -13.195 -3.536 5.823 1.00 95.94 71 PHE A C 1
ATOM 576 O O . PHE A 1 71 ? -12.626 -4.458 6.414 1.00 95.94 71 PHE A O 1
ATOM 583 N N . SER A 1 72 ? -13.770 -3.727 4.634 1.00 95.50 72 SER A N 1
ATOM 584 C CA . SER A 1 72 ? -13.552 -4.968 3.885 1.00 95.50 72 SER A CA 1
ATOM 585 C C . SER A 1 72 ? -12.083 -5.082 3.464 1.00 95.50 72 SER A C 1
ATOM 587 O O . SER A 1 72 ? -11.369 -4.079 3.387 1.00 95.50 72 SER A O 1
ATOM 589 N N . LEU A 1 73 ? -11.617 -6.305 3.201 1.00 94.06 73 LEU A N 1
ATOM 590 C CA . LEU A 1 73 ? -10.246 -6.521 2.729 1.00 94.06 73 LEU A CA 1
ATOM 591 C C . LEU A 1 73 ? -10.017 -5.852 1.369 1.00 94.06 73 LEU A C 1
ATOM 593 O O . LEU A 1 73 ? -9.003 -5.186 1.201 1.00 94.06 73 LEU A O 1
ATOM 597 N N . ASP A 1 74 ? -10.995 -5.912 0.461 1.00 93.88 74 ASP A N 1
ATOM 598 C CA . ASP A 1 74 ? -10.931 -5.196 -0.820 1.00 93.88 74 ASP A CA 1
ATOM 599 C C . ASP A 1 74 ? -10.835 -3.675 -0.626 1.00 93.88 74 ASP A C 1
ATOM 601 O O . ASP A 1 74 ? -10.041 -3.008 -1.284 1.00 93.88 74 ASP A O 1
ATOM 605 N N . LEU A 1 75 ? -11.589 -3.110 0.327 1.00 94.88 75 LEU A N 1
ATOM 606 C CA . LEU A 1 75 ? -11.500 -1.684 0.642 1.00 94.88 75 LEU A CA 1
ATOM 607 C C . LEU A 1 75 ? -10.115 -1.316 1.187 1.00 94.88 75 LEU A C 1
ATOM 609 O O . LEU A 1 75 ? -9.566 -0.286 0.806 1.00 94.88 75 LEU A O 1
ATOM 613 N N . LEU A 1 76 ? -9.547 -2.140 2.071 1.00 94.75 76 LEU A N 1
ATOM 614 C CA . LEU A 1 76 ? -8.190 -1.935 2.581 1.00 94.75 76 LEU A CA 1
ATOM 615 C C . LEU A 1 76 ? -7.145 -2.037 1.477 1.00 94.75 76 LEU A C 1
ATOM 617 O O . LEU A 1 76 ? -6.230 -1.220 1.452 1.00 94.75 76 LEU A O 1
ATOM 621 N N . ASN A 1 77 ? -7.303 -2.988 0.559 1.00 93.81 77 ASN A N 1
ATOM 622 C CA . ASN A 1 77 ? -6.436 -3.133 -0.599 1.00 93.81 77 ASN A CA 1
ATOM 623 C C . ASN A 1 77 ? -6.437 -1.860 -1.456 1.00 93.81 77 ASN A C 1
ATOM 625 O O . ASN A 1 77 ? -5.381 -1.281 -1.707 1.00 93.81 77 ASN A O 1
ATOM 629 N N . SER A 1 78 ? -7.627 -1.362 -1.802 1.00 93.81 78 SER A N 1
ATOM 630 C CA . SER A 1 78 ? -7.776 -0.110 -2.548 1.00 93.81 78 SER A CA 1
ATOM 631 C C . SER A 1 78 ? -7.181 1.081 -1.792 1.00 93.81 78 SER A C 1
ATOM 633 O O . SER A 1 78 ? -6.497 1.910 -2.387 1.00 93.81 78 SER A O 1
ATOM 635 N N . CYS A 1 79 ? -7.396 1.177 -0.476 1.00 94.31 79 CYS A N 1
ATOM 636 C CA . CYS A 1 79 ? -6.791 2.230 0.340 1.00 94.31 79 CYS A CA 1
ATOM 637 C C . CYS A 1 79 ? -5.257 2.163 0.325 1.00 94.31 79 CYS A C 1
ATOM 639 O O . CYS A 1 79 ? -4.615 3.195 0.148 1.00 94.31 79 CYS A O 1
ATOM 641 N N . MET A 1 80 ? -4.671 0.972 0.471 1.00 91.69 80 MET A N 1
ATOM 642 C CA . MET A 1 80 ? -3.220 0.762 0.408 1.00 91.69 80 MET A CA 1
ATOM 643 C C . MET A 1 80 ? -2.651 1.164 -0.955 1.00 91.69 80 MET A C 1
ATOM 645 O O . MET A 1 80 ? -1.620 1.829 -1.018 1.00 91.69 80 MET A O 1
ATOM 649 N N . PHE A 1 81 ? -3.342 0.817 -2.040 1.00 90.38 81 PHE A N 1
ATOM 650 C CA . PHE A 1 81 ? -2.953 1.201 -3.393 1.00 90.38 81 PHE A CA 1
ATOM 651 C C . PHE A 1 81 ? -2.888 2.725 -3.569 1.00 90.38 81 PHE A C 1
ATOM 653 O O . PHE A 1 81 ? -1.835 3.258 -3.924 1.00 90.38 81 PHE A O 1
ATOM 660 N N . PHE A 1 82 ? -3.967 3.447 -3.247 1.00 89.62 82 PHE A N 1
ATOM 661 C CA . PHE A 1 82 ? -3.972 4.910 -3.357 1.00 89.62 82 PHE A CA 1
ATOM 662 C C . PHE A 1 82 ? -2.992 5.576 -2.390 1.00 89.62 82 PHE A C 1
ATOM 664 O O . PHE A 1 82 ? -2.398 6.591 -2.743 1.00 89.62 82 PHE A O 1
ATOM 671 N N . PHE A 1 83 ? -2.761 4.986 -1.216 1.00 89.56 83 PHE A N 1
ATOM 672 C CA . PHE A 1 83 ? -1.760 5.468 -0.267 1.00 89.56 83 PHE A CA 1
ATOM 673 C C . PHE A 1 83 ? -0.332 5.332 -0.804 1.00 89.56 83 PHE A C 1
ATOM 675 O O . PHE A 1 83 ? 0.477 6.243 -0.642 1.00 89.56 83 PHE A O 1
ATOM 682 N N . ASN A 1 84 ? -0.022 4.233 -1.494 1.00 84.19 84 ASN A N 1
ATOM 683 C CA . ASN A 1 84 ? 1.272 4.048 -2.152 1.00 84.19 84 ASN A CA 1
ATOM 684 C C . ASN A 1 84 ? 1.469 5.026 -3.315 1.00 84.19 84 ASN A C 1
ATOM 686 O O . ASN A 1 84 ? 2.557 5.592 -3.452 1.00 84.19 84 ASN A O 1
ATOM 690 N N . ILE A 1 85 ? 0.422 5.265 -4.115 1.00 83.31 85 ILE A N 1
ATOM 691 C CA . ILE A 1 85 ? 0.445 6.315 -5.140 1.00 83.31 85 ILE A CA 1
ATOM 692 C C . ILE A 1 85 ? 0.721 7.658 -4.473 1.00 83.31 85 ILE A C 1
ATOM 694 O O . ILE A 1 85 ? 1.656 8.339 -4.875 1.00 83.31 85 ILE A O 1
ATOM 698 N N . GLU A 1 86 ? -0.034 8.011 -3.430 1.00 84.31 86 GLU A N 1
ATOM 699 C CA . GLU A 1 86 ? 0.105 9.287 -2.729 1.00 84.31 86 GLU A CA 1
ATOM 700 C C . GLU A 1 86 ? 1.526 9.515 -2.206 1.00 84.31 86 GLU A C 1
ATOM 702 O O . GLU A 1 86 ? 2.105 10.564 -2.467 1.00 84.31 86 GLU A O 1
ATOM 707 N N . ASN A 1 87 ? 2.114 8.524 -1.531 1.00 78.44 87 ASN A N 1
ATOM 708 C CA . ASN A 1 87 ? 3.479 8.615 -1.001 1.00 78.44 87 ASN A CA 1
ATOM 709 C C . ASN A 1 87 ? 4.554 8.715 -2.094 1.00 78.44 87 ASN A C 1
ATOM 711 O O . ASN A 1 87 ? 5.675 9.130 -1.812 1.00 78.44 87 ASN A O 1
ATOM 715 N N . SER A 1 88 ? 4.223 8.333 -3.329 1.00 73.31 88 SER A N 1
ATOM 716 C CA . SER A 1 88 ? 5.107 8.472 -4.489 1.00 73.31 88 SER A CA 1
ATOM 717 C C . SER A 1 88 ? 4.988 9.851 -5.156 1.00 73.31 88 SER A C 1
ATOM 719 O O . SER A 1 88 ? 5.775 10.177 -6.044 1.00 73.31 88 SER A O 1
ATOM 721 N N . LEU A 1 89 ? 4.0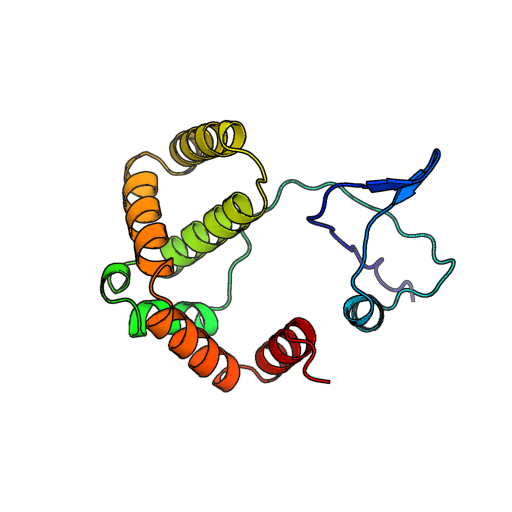13 10.677 -4.756 1.00 76.69 89 LEU A N 1
ATOM 722 C CA . LEU A 1 89 ? 3.835 12.033 -5.266 1.00 76.69 89 LEU A CA 1
ATOM 723 C C . LEU A 1 89 ? 4.633 13.026 -4.410 1.00 76.69 89 LEU A C 1
ATOM 725 O O . LEU A 1 89 ? 4.339 13.242 -3.241 1.00 76.69 89 LEU A O 1
ATOM 729 N N . GLU A 1 90 ? 5.606 13.701 -5.019 1.00 62.88 90 GLU A N 1
ATOM 730 C CA . GLU A 1 90 ? 6.457 14.691 -4.334 1.00 62.88 90 GLU A CA 1
ATOM 731 C C . GLU A 1 90 ? 5.766 16.056 -4.086 1.00 62.88 90 GLU A C 1
ATOM 733 O O . GLU A 1 90 ? 6.322 16.905 -3.394 1.00 62.88 90 GLU A O 1
ATOM 738 N N . ASP A 1 91 ? 4.558 16.293 -4.625 1.00 69.81 91 ASP A N 1
ATOM 739 C CA . ASP A 1 91 ? 3.981 17.641 -4.781 1.00 69.81 91 ASP A CA 1
ATOM 740 C C . ASP A 1 91 ? 2.506 17.777 -4.358 1.00 69.81 91 ASP A C 1
ATOM 742 O O . ASP A 1 91 ? 1.648 16.985 -4.755 1.00 69.81 91 ASP A O 1
ATOM 746 N N . LYS A 1 92 ? 2.158 18.880 -3.673 1.00 60.22 92 LYS A N 1
ATOM 747 C CA . LYS A 1 92 ? 0.776 19.166 -3.218 1.00 60.22 92 LYS A CA 1
ATOM 748 C C . LYS A 1 92 ? -0.244 19.300 -4.355 1.00 60.22 92 LYS A C 1
ATOM 750 O O . LYS A 1 92 ? -1.366 18.833 -4.214 1.00 60.22 92 LYS A O 1
ATOM 755 N N . LYS A 1 93 ? 0.131 19.876 -5.507 1.00 59.69 93 LYS A N 1
ATOM 756 C CA . LYS A 1 93 ? -0.772 19.968 -6.678 1.00 59.69 93 LYS A CA 1
ATOM 757 C C . LYS A 1 93 ? -1.166 18.591 -7.222 1.00 59.69 93 LYS A C 1
ATOM 759 O O . LYS A 1 93 ? -2.233 18.445 -7.814 1.00 59.69 93 LYS A O 1
ATOM 764 N N . LYS A 1 94 ? -0.319 17.579 -7.011 1.00 68.00 94 LYS A N 1
ATOM 765 C CA . LYS A 1 94 ? -0.604 16.197 -7.400 1.00 68.00 94 LYS A CA 1
ATOM 766 C C . LYS A 1 94 ? -1.545 15.513 -6.397 1.00 68.00 94 LYS A C 1
ATOM 768 O O . LYS A 1 94 ? -2.323 14.664 -6.815 1.00 68.00 94 LYS A O 1
ATOM 773 N N . LEU A 1 95 ? -1.566 15.944 -5.128 1.00 71.44 95 LEU A N 1
ATOM 774 C CA . LEU A 1 95 ? -2.524 15.471 -4.113 1.00 71.44 95 LEU A CA 1
ATOM 775 C C . LEU A 1 95 ? -3.967 15.880 -4.438 1.00 71.44 95 LEU A C 1
ATOM 777 O O . LEU A 1 95 ? -4.861 15.037 -4.405 1.00 71.44 95 LEU A O 1
ATOM 781 N N . ASP A 1 96 ? -4.194 17.137 -4.831 1.00 74.69 96 ASP A N 1
ATOM 782 C CA . ASP A 1 96 ? -5.529 17.595 -5.251 1.00 74.69 96 ASP A CA 1
ATOM 783 C C . ASP A 1 96 ? -6.007 16.854 -6.514 1.00 74.69 96 ASP A C 1
ATOM 785 O O . ASP A 1 96 ? -7.194 16.553 -6.673 1.00 74.69 96 ASP A O 1
ATOM 789 N N . GLY A 1 97 ? -5.075 16.525 -7.416 1.00 83.62 97 GLY A N 1
ATOM 790 C CA . GLY A 1 97 ? -5.337 15.662 -8.569 1.00 83.62 97 GLY A CA 1
ATOM 791 C C . GLY A 1 97 ? -5.694 14.228 -8.169 1.00 83.62 97 GLY A C 1
ATOM 792 O O . GLY A 1 97 ? -6.598 13.631 -8.759 1.00 83.62 97 GLY A O 1
ATOM 793 N N . LEU A 1 98 ? -5.040 13.691 -7.137 1.00 87.38 98 LEU A N 1
ATOM 794 C CA . LEU A 1 98 ? -5.310 12.357 -6.614 1.00 87.38 98 LEU A CA 1
ATOM 795 C C . LEU A 1 98 ? -6.702 12.267 -5.981 1.00 87.38 98 LEU A C 1
ATOM 797 O O . LEU A 1 98 ? -7.443 11.349 -6.313 1.00 87.38 98 LEU A O 1
ATOM 801 N N . GLU A 1 99 ? -7.110 13.227 -5.140 1.00 89.94 99 GLU A N 1
ATOM 802 C CA . GLU A 1 99 ? -8.460 13.208 -4.548 1.00 89.94 99 GLU A CA 1
ATOM 803 C C . GLU A 1 99 ? -9.550 13.250 -5.630 1.00 89.94 99 GLU A C 1
ATOM 805 O O . GLU A 1 99 ? -10.514 12.486 -5.565 1.00 89.94 99 GLU A O 1
ATOM 810 N N . LYS A 1 100 ? -9.372 14.073 -6.673 1.00 90.38 100 LYS A N 1
ATOM 811 C CA . LYS A 1 100 ? -10.287 14.103 -7.828 1.00 90.38 100 LYS A CA 1
ATOM 812 C C . LYS A 1 100 ? -10.328 12.767 -8.570 1.00 90.38 100 LYS A C 1
ATOM 814 O O . LYS A 1 100 ? -11.404 12.330 -8.972 1.00 90.38 100 LYS A O 1
ATOM 819 N N . THR A 1 101 ? -9.177 12.118 -8.732 1.00 88.88 101 THR A N 1
ATOM 820 C CA . THR A 1 101 ? -9.071 10.796 -9.371 1.00 88.88 101 THR A CA 1
ATOM 821 C C . THR A 1 101 ? -9.807 9.739 -8.551 1.00 88.88 101 THR A C 1
ATOM 823 O O . THR A 1 101 ? -10.646 9.022 -9.086 1.00 88.88 101 THR A O 1
ATOM 826 N N . ILE A 1 102 ? -9.601 9.726 -7.233 1.00 92.56 102 ILE A N 1
ATOM 827 C CA . ILE A 1 102 ? -10.293 8.825 -6.308 1.00 92.56 102 ILE A CA 1
ATOM 828 C C . ILE A 1 102 ? -11.814 9.007 -6.392 1.00 92.56 102 ILE A C 1
ATOM 830 O O . ILE A 1 102 ? -12.546 8.021 -6.477 1.00 92.56 102 ILE A O 1
ATOM 834 N N . VAL A 1 103 ? -12.310 10.250 -6.396 1.00 94.06 103 VAL A N 1
ATOM 835 C CA . VAL A 1 103 ? -13.755 10.519 -6.519 1.00 94.06 103 VAL A CA 1
ATOM 836 C C . VAL A 1 103 ? -14.290 10.022 -7.858 1.00 94.06 103 VAL A C 1
ATOM 838 O O . VAL A 1 103 ? -15.348 9.399 -7.888 1.00 94.06 103 VAL A O 1
ATOM 841 N N . LYS A 1 104 ? -13.556 10.252 -8.950 1.00 91.81 104 LYS A N 1
ATOM 842 C CA . LYS A 1 104 ? -13.950 9.803 -10.288 1.00 91.81 104 LYS A CA 1
ATOM 843 C C . LYS A 1 104 ? -14.016 8.274 -10.398 1.00 91.81 104 LYS A C 1
ATOM 845 O O . LYS A 1 104 ? -14.919 7.764 -11.048 1.00 91.81 104 LYS A O 1
ATOM 850 N N . GLU A 1 105 ? -13.075 7.554 -9.788 1.00 89.81 105 GLU A N 1
ATOM 851 C CA . GLU A 1 105 ? -12.944 6.097 -9.945 1.00 89.81 105 GLU A CA 1
ATOM 852 C C . GLU A 1 105 ? -13.726 5.282 -8.910 1.00 89.81 105 GLU A C 1
ATOM 854 O O . GLU A 1 105 ? -14.257 4.220 -9.228 1.00 89.81 105 GLU A O 1
ATOM 859 N N . LYS A 1 106 ? -13.781 5.751 -7.659 1.00 92.38 106 LYS A N 1
ATOM 860 C CA . LYS A 1 106 ? -14.325 4.994 -6.517 1.00 92.38 106 LYS A CA 1
ATOM 861 C C . LYS A 1 106 ? -15.455 5.731 -5.785 1.00 92.38 106 LYS A C 1
ATOM 863 O O . LYS A 1 106 ? -16.126 5.137 -4.941 1.00 92.38 106 LYS A O 1
ATOM 868 N N . GLY A 1 107 ? -15.684 7.009 -6.094 1.00 94.69 107 GLY A N 1
ATOM 869 C CA . GLY A 1 107 ? -16.746 7.830 -5.510 1.00 94.69 107 GLY A CA 1
ATOM 870 C C . GLY A 1 107 ? -16.380 8.523 -4.192 1.00 94.69 107 GLY A C 1
ATOM 871 O O . GLY A 1 107 ? -15.411 8.193 -3.505 1.00 94.69 107 GLY A O 1
ATOM 872 N N . GLU A 1 108 ? -17.202 9.497 -3.795 1.00 95.88 108 GLU A N 1
ATOM 873 C CA . GLU A 1 108 ? -16.978 10.298 -2.579 1.00 95.88 108 GLU A CA 1
ATOM 874 C C . GLU A 1 108 ? -17.023 9.478 -1.285 1.00 95.88 108 GLU A C 1
ATOM 876 O O . GLU A 1 108 ? -16.300 9.763 -0.327 1.00 95.88 108 GLU A O 1
ATOM 881 N N . ALA A 1 109 ? -17.869 8.444 -1.240 1.00 95.50 109 ALA A N 1
ATOM 882 C CA . ALA A 1 109 ? -17.969 7.560 -0.084 1.00 95.50 109 ALA A CA 1
ATOM 883 C C . ALA A 1 109 ? -16.640 6.839 0.182 1.00 95.50 109 ALA A C 1
ATOM 885 O O . ALA A 1 109 ? -16.227 6.709 1.337 1.00 95.50 109 ALA A O 1
ATOM 886 N N . PHE A 1 110 ? -15.945 6.425 -0.881 1.00 96.50 110 PHE A N 1
ATOM 887 C CA . PHE A 1 110 ? -14.611 5.854 -0.772 1.00 96.50 110 PHE A CA 1
ATOM 888 C C . PHE A 1 110 ? -13.606 6.900 -0.283 1.00 96.50 110 PHE A C 1
ATOM 890 O O . PHE A 1 110 ? -12.873 6.619 0.660 1.00 96.50 110 PHE A O 1
ATOM 897 N N . LEU A 1 111 ? -13.617 8.122 -0.836 1.00 95.81 111 LEU A N 1
ATOM 898 C CA . LEU A 1 111 ? -12.708 9.190 -0.398 1.00 95.81 111 LEU A CA 1
ATOM 899 C C . LEU A 1 111 ? -12.821 9.461 1.114 1.00 95.81 111 LEU A C 1
ATOM 901 O O . LEU A 1 111 ? -11.806 9.632 1.789 1.00 95.81 111 LEU A O 1
ATOM 905 N N . LYS A 1 112 ? -14.037 9.443 1.678 1.00 95.94 112 LYS A N 1
ATOM 906 C CA . LYS A 1 112 ? -14.245 9.577 3.132 1.00 95.94 112 LYS A CA 1
ATOM 907 C C . LYS A 1 112 ? -13.551 8.457 3.915 1.00 95.94 112 LYS A C 1
ATOM 909 O O . LYS A 1 112 ? -12.850 8.737 4.886 1.00 95.94 112 LYS A O 1
ATOM 914 N N . LYS A 1 113 ? -13.694 7.201 3.479 1.00 96.62 113 LYS A N 1
ATOM 915 C CA . LYS A 1 113 ? -13.025 6.050 4.112 1.00 96.62 113 LYS A CA 1
ATOM 916 C C . LYS A 1 113 ? -11.507 6.086 3.926 1.00 96.62 113 LYS A C 1
ATOM 918 O O . LYS A 1 113 ? -10.778 5.764 4.860 1.00 96.62 113 LYS A O 1
ATOM 923 N N . TYR A 1 114 ? -11.029 6.546 2.774 1.00 95.94 114 TYR A N 1
ATOM 924 C CA . TYR A 1 114 ? -9.608 6.746 2.506 1.00 95.94 114 TYR A CA 1
ATOM 925 C C . TYR A 1 114 ? -8.984 7.786 3.449 1.00 95.94 114 TYR A C 1
ATOM 927 O O . TYR A 1 114 ? -7.904 7.562 3.990 1.00 95.94 114 TYR A O 1
ATOM 935 N N . LYS A 1 115 ? -9.685 8.890 3.742 1.00 94.94 115 LYS A N 1
ATOM 936 C CA . LYS A 1 115 ? -9.227 9.887 4.728 1.00 94.94 115 LYS A CA 1
ATOM 937 C C . LYS A 1 115 ? -9.113 9.299 6.142 1.00 94.94 115 LYS A C 1
ATOM 939 O O . LYS A 1 115 ? -8.124 9.562 6.820 1.00 94.94 115 LYS A O 1
ATOM 944 N N . ILE A 1 116 ? -10.061 8.450 6.555 1.00 95.50 116 ILE A N 1
ATOM 945 C CA . ILE A 1 116 ? -9.984 7.709 7.832 1.00 95.50 116 ILE A CA 1
ATOM 946 C C . ILE A 1 116 ? -8.767 6.778 7.841 1.00 95.50 116 ILE A C 1
ATOM 948 O O . ILE A 1 116 ? -8.005 6.764 8.807 1.00 95.50 116 ILE A O 1
ATOM 952 N N . PHE A 1 117 ? -8.560 6.036 6.750 1.00 96.12 117 PHE A N 1
ATOM 953 C CA . PHE A 1 117 ? -7.405 5.161 6.581 1.00 96.12 117 PHE A CA 1
ATOM 954 C C . PHE A 1 117 ? -6.084 5.922 6.737 1.00 96.12 117 PHE A C 1
ATOM 956 O O . PHE A 1 117 ? -5.252 5.544 7.558 1.00 96.12 117 PHE A O 1
ATOM 963 N N . LYS A 1 118 ? -5.918 7.039 6.022 1.00 93.56 118 LYS A N 1
ATOM 964 C CA . LYS A 1 118 ? -4.717 7.881 6.106 1.00 93.56 118 LYS A CA 1
ATOM 965 C C . LYS A 1 118 ? -4.414 8.350 7.519 1.00 93.56 118 LYS A C 1
ATOM 967 O O . LYS A 1 118 ? -3.254 8.373 7.920 1.00 93.56 118 LYS A O 1
ATOM 972 N N . GLU A 1 119 ? -5.442 8.744 8.262 1.00 95.00 119 GLU A N 1
ATOM 973 C CA . GLU A 1 119 ? -5.259 9.195 9.637 1.00 95.00 119 GLU A CA 1
ATOM 974 C C . GLU A 1 119 ? -4.816 8.042 10.545 1.00 95.00 119 GLU A C 1
ATOM 976 O O . GLU A 1 119 ? -3.875 8.196 11.320 1.00 95.00 119 GLU A O 1
ATOM 981 N N . ALA A 1 120 ? -5.413 6.856 10.386 1.00 93.00 120 ALA A N 1
ATOM 982 C CA . ALA A 1 120 ? -5.030 5.663 11.140 1.00 93.00 120 ALA A CA 1
ATOM 983 C C . ALA A 1 120 ? -3.558 5.267 10.901 1.00 93.00 120 ALA A C 1
ATOM 985 O O . ALA A 1 120 ? -2.845 4.919 11.844 1.00 93.00 120 ALA A O 1
ATOM 986 N N . MET A 1 121 ? -3.073 5.407 9.663 1.00 90.50 121 MET A N 1
ATOM 987 C CA . MET A 1 121 ? -1.689 5.101 9.274 1.00 90.50 121 MET A CA 1
ATOM 988 C C . MET A 1 121 ? -0.630 5.994 9.943 1.00 90.50 121 MET A C 1
ATOM 990 O O . MET A 1 121 ? 0.549 5.640 9.960 1.00 90.50 121 MET A O 1
ATOM 994 N N . LYS A 1 122 ? -1.012 7.133 10.540 1.00 92.00 122 LYS A N 1
ATOM 995 C CA . LYS A 1 122 ? -0.082 8.001 11.286 1.00 92.00 122 LYS A CA 1
ATOM 996 C C . LYS A 1 122 ? 0.300 7.438 12.658 1.00 92.00 122 LYS A C 1
ATOM 998 O O . LYS A 1 122 ? 1.258 7.920 13.268 1.00 92.00 122 LYS A O 1
ATOM 1003 N N . ASN A 1 123 ? -0.416 6.430 13.163 1.00 91.62 123 ASN A N 1
ATOM 1004 C CA . ASN A 1 123 ? -0.115 5.817 14.452 1.00 91.62 123 ASN A CA 1
ATOM 1005 C C . ASN A 1 123 ? 1.152 4.946 14.371 1.00 91.62 123 ASN A C 1
ATOM 1007 O O . ASN A 1 123 ? 1.104 3.764 14.030 1.00 91.62 123 ASN A O 1
ATOM 1011 N N . LYS A 1 124 ? 2.299 5.532 14.736 1.00 90.94 124 LYS A N 1
ATOM 1012 C CA . LYS A 1 124 ? 3.617 4.877 14.679 1.00 90.94 124 LYS A CA 1
ATOM 1013 C C . LYS A 1 124 ? 3.697 3.583 15.495 1.00 90.94 124 LYS A C 1
ATOM 1015 O O . LYS A 1 124 ? 4.358 2.640 15.064 1.00 90.94 124 LYS A O 1
ATOM 1020 N N . GLU A 1 125 ? 3.043 3.522 16.655 1.00 92.94 125 GLU A N 1
ATOM 1021 C CA . GLU A 1 125 ? 3.084 2.333 17.513 1.00 92.94 125 GLU A CA 1
ATOM 1022 C C . GLU A 1 125 ? 2.300 1.174 16.887 1.00 92.94 125 GLU A C 1
ATOM 1024 O O . GLU A 1 125 ? 2.801 0.051 16.810 1.00 92.94 125 GLU A O 1
ATOM 1029 N N . ALA A 1 126 ? 1.101 1.458 16.372 1.00 92.00 126 ALA A N 1
ATOM 1030 C CA . ALA A 1 126 ? 0.303 0.471 15.652 1.00 92.00 126 ALA A CA 1
ATOM 1031 C C . ALA A 1 126 ? 1.025 -0.015 14.388 1.00 92.00 126 ALA A C 1
ATOM 1033 O O . ALA A 1 126 ? 1.080 -1.218 14.140 1.00 92.00 126 ALA A O 1
ATOM 1034 N N . MET A 1 127 ? 1.653 0.892 13.633 1.00 91.25 127 MET A N 1
ATOM 1035 C CA . MET A 1 127 ? 2.422 0.531 12.440 1.00 91.25 127 MET A CA 1
ATOM 1036 C C . MET A 1 127 ? 3.606 -0.384 12.756 1.00 91.25 127 MET A C 1
ATOM 1038 O O . MET A 1 127 ? 3.847 -1.340 12.023 1.00 91.25 127 MET A O 1
ATOM 1042 N N . LYS A 1 128 ? 4.305 -0.158 13.875 1.00 91.44 128 LYS A N 1
ATOM 1043 C CA . LYS A 1 128 ? 5.374 -1.059 14.324 1.00 91.44 128 LYS A CA 1
ATOM 1044 C C . LYS A 1 128 ? 4.838 -2.473 14.589 1.00 91.44 128 LYS A C 1
ATOM 1046 O O . LYS A 1 128 ? 5.400 -3.440 14.083 1.00 91.44 128 LYS A O 1
ATOM 1051 N N . LYS A 1 129 ? 3.713 -2.587 15.303 1.00 92.62 129 LYS A N 1
ATOM 1052 C CA . LYS A 1 129 ? 3.050 -3.874 15.591 1.00 92.62 129 LYS A CA 1
ATOM 1053 C C . LYS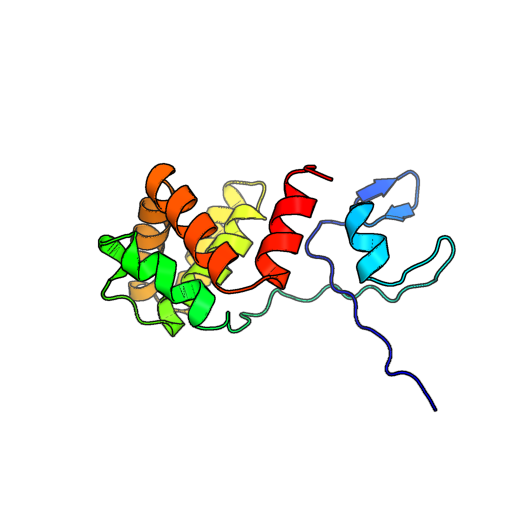 A 1 129 ? 2.552 -4.577 14.322 1.00 92.62 129 LYS A C 1
ATOM 1055 O O . LYS A 1 129 ? 2.665 -5.794 14.211 1.00 92.62 129 LYS A O 1
ATOM 1060 N N . ILE A 1 130 ? 2.041 -3.820 13.349 1.00 91.75 130 ILE A N 1
ATOM 1061 C CA . ILE A 1 130 ? 1.624 -4.334 12.033 1.00 91.75 130 ILE A CA 1
ATOM 1062 C C . ILE A 1 130 ? 2.807 -4.954 11.288 1.00 91.75 130 ILE A C 1
ATOM 1064 O O . ILE A 1 130 ? 2.677 -6.059 10.758 1.00 91.75 130 ILE A O 1
ATOM 1068 N N . VAL A 1 131 ? 3.957 -4.274 11.264 1.00 87.19 131 VAL A N 1
ATOM 1069 C CA . VAL A 1 131 ? 5.177 -4.794 10.629 1.00 87.19 131 VAL A CA 1
ATOM 1070 C C . VAL A 1 131 ? 5.650 -6.060 11.341 1.00 87.19 131 VAL A C 1
ATOM 1072 O O . VAL A 1 131 ? 5.889 -7.064 10.678 1.00 87.19 131 VAL A O 1
ATOM 1075 N N . GLU A 1 132 ? 5.709 -6.056 12.675 1.00 89.12 132 GLU A N 1
ATOM 1076 C CA . GLU A 1 132 ? 6.107 -7.226 13.469 1.00 89.12 132 GLU A CA 1
ATOM 1077 C C . GLU A 1 132 ? 5.210 -8.448 13.211 1.00 89.12 132 GLU A C 1
ATOM 1079 O O . GLU A 1 132 ? 5.716 -9.554 13.010 1.00 89.12 132 GLU A O 1
ATOM 1084 N N . ASP A 1 133 ? 3.887 -8.271 13.173 1.00 90.00 133 ASP A N 1
ATOM 1085 C CA . ASP A 1 133 ? 2.956 -9.363 12.865 1.00 90.00 133 ASP A CA 1
ATOM 1086 C C . ASP A 1 133 ? 3.088 -9.822 11.402 1.00 90.00 133 ASP A C 1
ATOM 1088 O O . ASP A 1 133 ? 3.078 -11.023 11.125 1.00 90.00 133 ASP A O 1
ATOM 1092 N N . SER A 1 134 ? 3.301 -8.900 10.462 1.00 86.38 134 SER A N 1
ATOM 1093 C CA . SER A 1 134 ? 3.506 -9.237 9.045 1.00 86.38 134 SER A CA 1
ATOM 1094 C C . SER A 1 134 ? 4.800 -10.031 8.821 1.00 86.38 134 SER A C 1
ATOM 1096 O O . SER A 1 134 ? 4.798 -11.000 8.061 1.00 86.38 134 SER A O 1
ATOM 1098 N N . MET A 1 135 ? 5.882 -9.695 9.535 1.00 84.50 135 MET A N 1
ATOM 1099 C CA . MET A 1 135 ? 7.161 -10.423 9.493 1.00 84.50 135 MET A CA 1
ATOM 1100 C C . MET A 1 135 ? 7.040 -11.854 10.025 1.00 84.50 135 MET A C 1
ATOM 1102 O O . MET A 1 135 ? 7.669 -12.755 9.483 1.00 84.50 135 MET A O 1
ATOM 1106 N N . LYS A 1 136 ? 6.200 -12.095 11.040 1.00 86.69 136 LYS A N 1
ATOM 1107 C CA . LYS A 1 136 ? 5.920 -13.458 11.535 1.00 86.69 136 LYS A CA 1
ATOM 1108 C C . LYS A 1 136 ? 5.139 -14.308 10.533 1.00 86.69 136 LYS A C 1
ATOM 1110 O O . LYS A 1 136 ? 5.147 -15.529 10.626 1.00 86.69 136 LYS A O 1
ATOM 1115 N N . THR A 1 137 ? 4.438 -13.664 9.604 1.00 81.94 137 THR A N 1
ATOM 1116 C CA . THR A 1 137 ? 3.506 -14.324 8.682 1.00 81.94 137 THR A CA 1
ATOM 1117 C C . THR A 1 137 ? 4.160 -14.678 7.336 1.00 81.94 137 THR A C 1
ATOM 1119 O O . THR A 1 137 ? 3.583 -15.407 6.524 1.00 81.94 137 THR A O 1
ATOM 1122 N N . SER A 1 138 ? 5.362 -14.162 7.057 1.00 80.00 138 SER A N 1
ATOM 1123 C CA . SER A 1 138 ? 6.107 -14.469 5.834 1.00 80.00 138 SER A CA 1
ATOM 1124 C C . SER A 1 138 ? 7.604 -14.207 6.001 1.00 80.00 138 SER A C 1
ATOM 1126 O O . SER A 1 138 ? 8.022 -13.060 6.169 1.00 80.00 138 SER A O 1
ATOM 1128 N N . GLU A 1 139 ? 8.415 -15.258 5.860 1.00 78.50 139 GLU A N 1
ATOM 1129 C CA . GLU A 1 139 ? 9.881 -15.150 5.837 1.00 78.50 139 GLU A CA 1
ATOM 1130 C C . GLU A 1 139 ? 10.381 -14.291 4.663 1.00 78.50 139 GLU A C 1
ATOM 1132 O O . GLU A 1 139 ? 11.333 -13.530 4.810 1.00 78.50 139 GLU A O 1
ATOM 1137 N N . GLU A 1 140 ? 9.710 -14.337 3.508 1.00 71.12 140 GLU A N 1
ATOM 1138 C CA . GLU A 1 140 ? 10.037 -13.473 2.364 1.00 71.12 140 GLU A CA 1
ATOM 1139 C C . GLU A 1 140 ? 9.791 -11.996 2.684 1.00 71.12 140 GLU A C 1
ATOM 1141 O O . GLU A 1 140 ? 10.613 -11.135 2.369 1.00 71.12 140 GLU A O 1
ATOM 1146 N N . PHE A 1 141 ? 8.685 -11.698 3.372 1.00 73.75 141 PHE A N 1
ATOM 1147 C CA . PHE A 1 141 ? 8.376 -10.332 3.792 1.00 73.75 141 PHE A CA 1
ATOM 1148 C C . PHE A 1 141 ? 9.404 -9.836 4.811 1.00 73.75 141 PHE A C 1
ATOM 1150 O O . PHE A 1 141 ? 9.924 -8.730 4.682 1.00 73.75 141 PHE A O 1
ATOM 1157 N N . LYS A 1 142 ? 9.759 -10.679 5.784 1.00 76.56 142 LYS A N 1
ATOM 1158 C CA . LYS A 1 142 ? 10.810 -10.395 6.762 1.00 76.56 142 LYS A CA 1
ATOM 1159 C C . LYS A 1 142 ? 12.142 -10.053 6.090 1.00 76.56 142 LYS A C 1
ATOM 1161 O O . LYS A 1 142 ? 12.676 -8.976 6.354 1.00 76.56 142 LYS A O 1
ATOM 1166 N N . LYS A 1 143 ? 12.605 -10.890 5.155 1.00 70.50 143 LYS A N 1
ATOM 1167 C CA . LYS A 1 143 ? 13.817 -10.622 4.365 1.00 70.50 143 LYS A CA 1
ATOM 1168 C C . LYS A 1 143 ? 13.728 -9.289 3.617 1.00 70.50 143 LYS A C 1
ATOM 1170 O O . LYS A 1 143 ? 14.671 -8.505 3.655 1.00 70.50 143 LYS A O 1
ATOM 1175 N N . SER A 1 144 ? 12.585 -8.982 2.996 1.00 65.38 144 SER A N 1
ATOM 1176 C CA . SER A 1 144 ? 12.397 -7.723 2.253 1.00 65.38 144 SER A CA 1
ATOM 1177 C C . SER A 1 144 ? 12.532 -6.465 3.132 1.00 65.38 144 SER A C 1
ATOM 1179 O O . SER A 1 144 ? 13.102 -5.455 2.707 1.00 65.38 144 SER A O 1
ATOM 1181 N N . ILE A 1 145 ? 12.068 -6.531 4.386 1.00 69.50 145 ILE A N 1
ATOM 1182 C CA . ILE A 1 145 ? 12.175 -5.432 5.353 1.00 69.50 145 ILE A CA 1
ATOM 1183 C C . ILE A 1 145 ? 13.608 -5.304 5.879 1.00 69.50 145 ILE A C 1
ATOM 1185 O O . ILE A 1 145 ? 14.131 -4.192 5.953 1.00 69.50 145 ILE A O 1
ATOM 1189 N N . GLU A 1 146 ? 14.260 -6.422 6.207 1.00 67.50 146 GLU A N 1
ATOM 1190 C CA . GLU A 1 146 ? 15.651 -6.444 6.682 1.00 67.50 146 GLU A CA 1
ATOM 1191 C C . GLU A 1 146 ? 16.595 -5.787 5.661 1.00 67.50 146 GLU A C 1
ATOM 1193 O O . GLU A 1 146 ? 17.362 -4.890 6.025 1.00 67.50 146 GLU A O 1
ATOM 1198 N N . ILE A 1 147 ? 16.422 -6.113 4.375 1.00 60.03 147 ILE A N 1
ATOM 1199 C CA . ILE A 1 147 ? 17.147 -5.512 3.244 1.00 60.03 147 ILE A CA 1
ATOM 1200 C C . ILE A 1 147 ? 16.899 -4.001 3.144 1.00 60.03 147 ILE A C 1
ATOM 1202 O O . ILE A 1 147 ? 17.838 -3.225 2.964 1.00 60.03 147 ILE A O 1
ATOM 1206 N N . SER A 1 148 ? 15.640 -3.572 3.271 1.00 55.84 148 SER A N 1
ATOM 1207 C CA . SER A 1 148 ? 15.250 -2.157 3.176 1.00 55.84 148 SER A CA 1
ATOM 1208 C C . SER A 1 148 ? 15.764 -1.322 4.354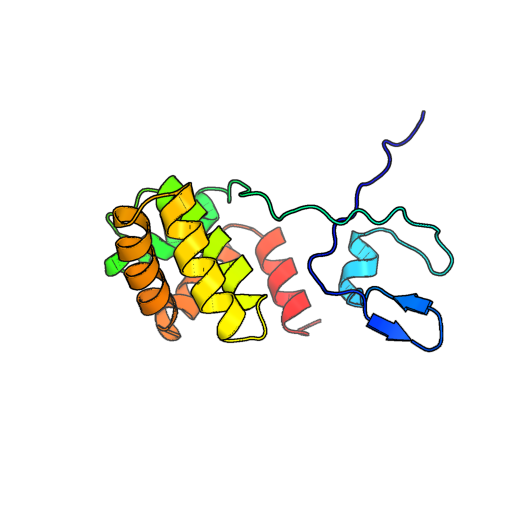 1.00 55.84 148 SER A C 1
ATOM 1210 O O . SER A 1 148 ? 15.973 -0.118 4.221 1.00 55.84 148 SER A O 1
ATOM 1212 N N . SER A 1 149 ? 15.979 -1.959 5.508 1.00 55.94 149 SER A N 1
ATOM 1213 C CA . SER A 1 149 ? 16.490 -1.327 6.730 1.00 55.94 149 SER A CA 1
ATOM 1214 C C . SER A 1 149 ? 18.021 -1.290 6.837 1.00 55.94 149 SER A C 1
ATOM 1216 O O . SER A 1 149 ? 18.537 -0.744 7.812 1.00 55.94 149 SER A O 1
ATOM 1218 N 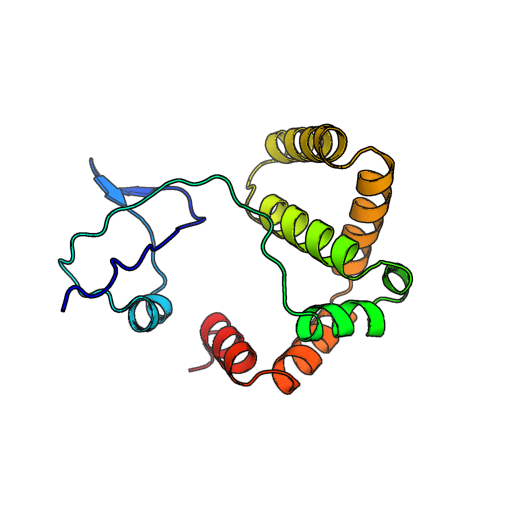N . GLY A 1 150 ? 18.745 -1.856 5.861 1.00 47.75 150 GLY A N 1
ATOM 1219 C CA . GLY A 1 150 ? 20.212 -1.898 5.856 1.00 47.75 150 GLY A CA 1
ATOM 1220 C C . GLY A 1 150 ? 20.817 -2.773 6.960 1.00 47.75 150 GLY A C 1
ATOM 1221 O O . GLY A 1 150 ? 21.937 -2.515 7.385 1.00 47.75 150 GLY A O 1
ATOM 1222 N N . LYS A 1 151 ? 20.075 -3.769 7.464 1.00 41.97 151 LYS A N 1
ATOM 1223 C CA . LYS A 1 151 ? 20.510 -4.668 8.551 1.00 41.97 151 LYS A CA 1
ATOM 1224 C C . LYS A 1 151 ? 21.165 -5.967 8.053 1.00 41.97 151 LYS A C 1
ATOM 1226 O O . LYS A 1 151 ? 20.990 -7.010 8.679 1.00 41.97 151 LYS A O 1
ATOM 1231 N N . ILE A 1 152 ? 21.900 -5.905 6.945 1.00 41.03 152 ILE A N 1
ATOM 1232 C CA . ILE A 1 152 ? 22.735 -7.010 6.450 1.00 41.03 152 ILE A CA 1
ATOM 1233 C C . ILE A 1 152 ? 24.180 -6.535 6.430 1.00 41.03 152 ILE A C 1
ATOM 1235 O O . ILE A 1 152 ? 24.404 -5.434 5.878 1.00 41.03 152 ILE A O 1
#